Protein AF-A0A7D7FYM1-F1 (afdb_monomer)

Radius of gyration: 26.09 Å; Cα contacts (8 Å, |Δi|>4): 106; chains: 1; bounding box: 51×62×70 Å

Secondary structure (DSSP, 8-state):
---------S---PPPHHHHHHHHHHHHTT--HHHHHHHHT--HHHHHHHHHHHEEEEEEEETTEEEEEEEE-HHHHHHHHHHHHHTTS---HHHHS-HHHHHHHHHHHHSSS--S-HHHHHHHHHHH-TTS-PPPHHHHHHHH-

Sequence (145 aa):
MSEINYNTKKQYTQLSLVEHTKIETLLNEKKSIRYIAERLGRNVSTIYREIKRGSVNQMVHRNGIQRDELKYYAETSHHIYKAKQQNKYHHDLTEKFSQQFFKDLQQAVTETYRIHSIDTFVHWYRLNHPNEKVPCTKTVYTFVH

Structure (mmCIF, N/CA/C/O backbone):
data_AF-A0A7D7FYM1-F1
#
_entry.id   AF-A0A7D7FYM1-F1
#
loop_
_atom_site.group_PDB
_atom_site.id
_atom_site.type_symbol
_atom_site.label_atom_id
_atom_site.label_alt_id
_atom_site.label_comp_id
_atom_site.label_asym_id
_atom_site.label_entity_id
_atom_site.label_seq_id
_atom_site.pdbx_PDB_ins_code
_atom_site.Cartn_x
_atom_site.Cartn_y
_atom_site.Cartn_z
_atom_site.occupancy
_atom_site.B_iso_or_equiv
_atom_site.auth_seq_id
_atom_site.auth_comp_id
_atom_site.auth_asym_id
_atom_site.auth_atom_id
_atom_site.pdbx_PDB_model_num
ATOM 1 N N . MET A 1 1 ? 0.052 -39.774 -12.203 1.00 35.03 1 MET A N 1
ATOM 2 C CA . MET A 1 1 ? -0.633 -38.495 -11.923 1.00 35.03 1 MET A CA 1
ATOM 3 C C . MET A 1 1 ? -0.002 -37.915 -10.670 1.00 35.03 1 MET A C 1
ATOM 5 O O . MET A 1 1 ? -0.101 -38.542 -9.628 1.00 35.03 1 MET A O 1
ATOM 9 N N . SER A 1 2 ? 0.761 -36.828 -10.782 1.00 40.03 2 SER A N 1
ATOM 10 C CA . SER A 1 2 ? 1.466 -36.219 -9.648 1.00 40.03 2 SER A CA 1
ATOM 11 C C . SER A 1 2 ? 0.506 -35.348 -8.840 1.00 40.03 2 SER A C 1
ATOM 13 O O . SER A 1 2 ? 0.034 -34.327 -9.342 1.00 40.03 2 SER A O 1
ATOM 15 N N . GLU A 1 3 ? 0.219 -35.747 -7.606 1.00 53.19 3 GLU A N 1
ATOM 16 C CA . GLU A 1 3 ? -0.551 -34.944 -6.658 1.00 53.19 3 GLU A CA 1
ATOM 17 C C . GLU A 1 3 ? 0.267 -33.726 -6.227 1.00 53.19 3 GLU A C 1
ATOM 19 O O . GLU A 1 3 ? 1.355 -33.842 -5.658 1.00 53.19 3 GLU A O 1
ATOM 24 N N . ILE A 1 4 ? -0.246 -32.536 -6.528 1.00 54.22 4 ILE A N 1
ATOM 25 C CA . ILE A 1 4 ? 0.420 -31.291 -6.170 1.00 54.22 4 ILE A CA 1
ATOM 26 C C . ILE A 1 4 ? 0.007 -30.911 -4.743 1.00 54.22 4 ILE A C 1
ATOM 28 O O . ILE A 1 4 ? -1.057 -30.340 -4.508 1.00 54.22 4 ILE A O 1
ATOM 32 N N . ASN A 1 5 ? 0.859 -31.247 -3.777 1.00 57.81 5 ASN A N 1
ATOM 33 C CA . ASN A 1 5 ? 0.651 -30.960 -2.359 1.00 57.81 5 ASN A CA 1
ATOM 34 C C . ASN A 1 5 ? 1.051 -29.512 -2.021 1.00 57.81 5 ASN A C 1
ATOM 36 O O . ASN A 1 5 ? 2.195 -29.242 -1.657 1.00 57.81 5 ASN A O 1
ATOM 40 N N . TYR A 1 6 ? 0.117 -28.562 -2.114 1.00 60.53 6 TYR A N 1
ATOM 41 C CA . TYR A 1 6 ? 0.320 -27.199 -1.602 1.00 60.53 6 TYR A CA 1
ATOM 42 C C . TYR A 1 6 ? -0.177 -27.078 -0.148 1.00 60.53 6 TYR A C 1
ATOM 44 O O . TYR A 1 6 ? -1.356 -27.297 0.126 1.00 60.53 6 TYR A O 1
ATOM 52 N N . ASN A 1 7 ? 0.692 -26.683 0.798 1.00 62.09 7 ASN A N 1
ATOM 53 C CA . ASN A 1 7 ? 0.308 -26.486 2.213 1.00 62.09 7 ASN A CA 1
ATOM 54 C C . ASN A 1 7 ? -0.357 -25.117 2.500 1.00 62.09 7 ASN A C 1
ATOM 56 O O . ASN A 1 7 ? -0.929 -24.902 3.572 1.00 62.09 7 ASN A O 1
ATOM 60 N N . THR A 1 8 ? -0.305 -24.183 1.546 1.00 59.66 8 THR A N 1
ATOM 61 C CA . THR A 1 8 ? -0.810 -22.813 1.675 1.00 59.66 8 THR A CA 1
ATOM 62 C C . THR A 1 8 ? -2.287 -22.739 1.283 1.00 59.66 8 THR A C 1
ATOM 64 O O . THR A 1 8 ? -2.652 -22.419 0.158 1.00 59.66 8 THR A O 1
ATOM 67 N N . LYS A 1 9 ? -3.180 -23.004 2.244 1.00 62.03 9 LYS A N 1
ATOM 68 C CA . LYS A 1 9 ? -4.642 -23.057 2.015 1.00 62.03 9 LYS A CA 1
ATOM 69 C C . LYS A 1 9 ? -5.315 -21.718 1.648 1.00 62.03 9 LYS A C 1
ATOM 71 O O . LYS A 1 9 ? -6.499 -21.718 1.323 1.00 62.03 9 LYS A O 1
ATOM 76 N N . LYS A 1 10 ? -4.624 -20.571 1.714 1.00 63.72 10 LYS A N 1
ATOM 77 C CA . LYS A 1 10 ? -5.187 -19.258 1.340 1.00 63.72 10 LYS A CA 1
ATOM 78 C C . LYS A 1 10 ? -4.179 -18.426 0.555 1.00 63.72 10 LYS A C 1
ATOM 80 O O . LYS A 1 10 ? -3.158 -18.012 1.098 1.00 63.72 10 LYS A O 1
ATOM 85 N N . GLN A 1 11 ? -4.516 -18.141 -0.700 1.00 70.94 11 GLN A N 1
ATOM 86 C CA . GLN A 1 11 ? -3.827 -17.133 -1.498 1.00 70.94 11 GLN A CA 1
ATOM 87 C C . GLN A 1 11 ? -4.083 -15.748 -0.899 1.00 70.94 11 GLN A C 1
ATOM 89 O O . GLN A 1 11 ? -5.187 -15.447 -0.437 1.00 70.94 11 GLN A O 1
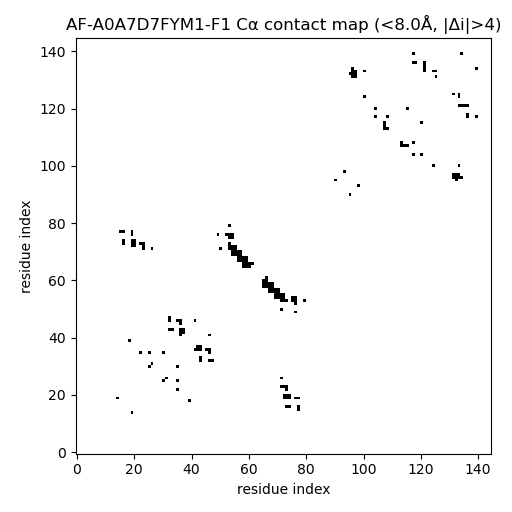ATOM 94 N N . TYR A 1 12 ? -3.050 -14.910 -0.871 1.00 79.50 12 TYR A N 1
ATOM 95 C CA . TYR A 1 12 ? -3.184 -13.545 -0.383 1.00 79.50 12 TYR A CA 1
ATOM 96 C C . TYR A 1 12 ? -4.091 -12.742 -1.317 1.00 79.50 12 TYR A C 1
ATOM 98 O O . TYR A 1 12 ? -3.805 -12.590 -2.501 1.00 79.50 12 TYR A O 1
ATOM 106 N N . THR A 1 13 ? -5.170 -12.195 -0.764 1.00 84.19 13 THR A N 1
ATOM 107 C CA . THR A 1 13 ? -6.091 -11.313 -1.480 1.00 84.19 13 THR A CA 1
ATOM 108 C C . THR A 1 13 ? -6.180 -9.981 -0.758 1.00 84.19 13 THR A C 1
ATOM 110 O O . THR A 1 13 ? -6.270 -9.931 0.473 1.00 84.19 13 THR A O 1
ATOM 113 N N . GLN A 1 14 ? -6.150 -8.897 -1.530 1.00 86.81 14 GLN A N 1
ATOM 114 C CA . GLN A 1 14 ? -6.334 -7.549 -1.001 1.00 86.81 14 GLN A CA 1
ATOM 115 C C . GLN A 1 14 ? -7.754 -7.368 -0.466 1.00 86.81 14 GLN A C 1
ATOM 117 O O . GLN A 1 14 ? -8.669 -8.111 -0.837 1.00 86.81 14 GLN A O 1
ATOM 122 N N . LEU A 1 15 ? -7.922 -6.385 0.417 1.00 91.69 15 LEU A N 1
ATOM 123 C CA . LEU A 1 15 ? -9.247 -5.919 0.796 1.00 91.69 15 LEU A CA 1
ATOM 124 C C . LEU A 1 15 ? -9.829 -5.108 -0.365 1.00 91.69 15 LEU A C 1
ATOM 126 O O . LEU A 1 15 ? -9.174 -4.246 -0.950 1.00 91.69 15 LEU A O 1
ATOM 130 N N . SER A 1 16 ? -11.058 -5.436 -0.730 1.00 92.12 16 SER A N 1
ATOM 131 C CA . SER A 1 16 ? -11.848 -4.669 -1.689 1.00 92.12 16 SER A CA 1
ATOM 132 C C . SER A 1 16 ? -12.373 -3.381 -1.054 1.00 92.12 16 SER A C 1
ATOM 134 O O . SER A 1 16 ? -12.501 -3.288 0.167 1.00 92.12 16 SER A O 1
ATOM 136 N N . LEU A 1 17 ? -12.754 -2.398 -1.877 1.00 92.50 17 LEU A N 1
ATOM 137 C CA . LEU A 1 17 ? -13.393 -1.168 -1.393 1.00 92.50 17 LEU A CA 1
ATOM 138 C C . LEU A 1 17 ? -14.622 -1.470 -0.519 1.00 92.50 17 LEU A C 1
ATOM 140 O O . LEU A 1 17 ? -14.784 -0.878 0.539 1.00 92.50 17 LEU A O 1
ATOM 144 N N . VAL A 1 18 ? -15.422 -2.466 -0.906 1.00 94.69 18 VAL A N 1
ATOM 145 C CA . VAL A 1 18 ? -16.590 -2.919 -0.136 1.00 94.69 18 VAL A CA 1
ATOM 146 C C . VAL A 1 18 ? -16.195 -3.434 1.250 1.00 94.69 18 VAL A C 1
ATOM 148 O O . VAL A 1 18 ? -16.894 -3.180 2.229 1.00 94.69 18 VAL A O 1
ATOM 151 N N . GLU A 1 19 ? -15.087 -4.170 1.361 1.00 94.56 19 GLU A N 1
ATOM 152 C CA . GLU A 1 19 ? -14.578 -4.616 2.661 1.00 94.56 19 GLU A CA 1
ATOM 153 C C . GLU A 1 19 ? -14.065 -3.440 3.494 1.00 94.56 19 GLU A C 1
ATOM 155 O O . GLU A 1 19 ? -14.362 -3.394 4.684 1.00 94.56 19 GLU A O 1
ATOM 160 N N . HIS A 1 20 ? -13.379 -2.467 2.886 1.00 95.38 20 HIS A N 1
ATOM 161 C CA . HIS A 1 20 ? -12.966 -1.243 3.577 1.00 95.38 20 HIS A CA 1
ATOM 162 C C . HIS A 1 20 ? -14.172 -0.470 4.134 1.00 95.38 20 HIS A C 1
ATOM 164 O O . HIS A 1 20 ? -14.170 -0.123 5.314 1.00 95.38 20 HIS A O 1
ATOM 170 N N . THR A 1 21 ? -15.235 -0.279 3.343 1.00 96.56 21 THR A N 1
ATOM 171 C CA . THR A 1 21 ? -16.474 0.375 3.802 1.00 96.56 21 THR A CA 1
ATOM 172 C C . THR A 1 21 ? -17.095 -0.376 4.977 1.00 96.56 21 THR A C 1
ATOM 174 O O . THR A 1 21 ? -17.477 0.235 5.968 1.00 96.56 21 THR A O 1
ATOM 177 N N . LYS A 1 22 ? -17.134 -1.714 4.926 1.00 96.94 22 LYS A N 1
ATOM 178 C CA . LYS A 1 22 ? -17.631 -2.528 6.047 1.00 96.94 22 LYS A CA 1
ATOM 179 C C . LYS A 1 22 ? -16.784 -2.360 7.307 1.00 96.94 22 LYS A C 1
ATOM 181 O O . LYS A 1 22 ? -17.349 -2.295 8.394 1.00 96.94 22 LYS A O 1
ATOM 186 N N . ILE A 1 23 ? -15.455 -2.301 7.186 1.00 96.62 23 ILE A N 1
ATOM 187 C CA . ILE A 1 23 ? -14.564 -2.042 8.328 1.00 96.62 23 ILE A CA 1
ATOM 188 C C . ILE A 1 23 ? -14.901 -0.682 8.944 1.00 96.62 23 ILE A C 1
ATOM 190 O O . ILE A 1 23 ? -15.078 -0.601 10.156 1.00 96.62 23 ILE A O 1
ATOM 194 N N . GLU A 1 24 ? -15.049 0.359 8.125 1.00 96.62 24 GLU A N 1
ATOM 195 C CA . GLU A 1 24 ? -15.405 1.703 8.586 1.00 96.62 24 GLU A CA 1
ATOM 196 C C . GLU A 1 24 ? -16.759 1.733 9.308 1.00 96.62 24 GLU A C 1
ATOM 198 O O . GLU A 1 24 ? -16.839 2.216 10.438 1.00 96.62 24 GLU A O 1
ATOM 203 N N . THR A 1 25 ? -17.809 1.156 8.715 1.00 97.50 25 THR A N 1
ATOM 204 C CA . THR A 1 25 ? -19.137 1.082 9.344 1.00 97.50 25 THR A CA 1
ATOM 205 C C . THR A 1 25 ? -19.076 0.367 10.694 1.00 97.50 25 THR A C 1
ATOM 207 O O . THR A 1 25 ? -19.564 0.889 11.694 1.00 97.50 25 THR A O 1
ATOM 210 N N . LEU A 1 26 ? -18.414 -0.792 10.759 1.00 97.00 26 LEU A N 1
ATOM 211 C CA . LEU A 1 26 ? -18.320 -1.582 11.989 1.00 97.00 26 LEU A CA 1
ATOM 212 C C . LEU A 1 26 ? -17.470 -0.899 13.074 1.00 97.00 26 LEU A C 1
ATOM 214 O O . LEU A 1 26 ? -17.742 -1.069 14.263 1.00 97.00 26 LEU A O 1
ATOM 218 N N . LEU A 1 27 ? -16.460 -0.113 12.695 1.00 95.81 27 LEU A N 1
ATOM 219 C CA . LEU A 1 27 ? -15.696 0.701 13.643 1.00 95.81 27 LEU A CA 1
ATOM 220 C C . LEU A 1 27 ? -16.522 1.863 14.193 1.00 95.81 27 LEU A C 1
ATOM 222 O O . LEU A 1 27 ? -16.459 2.126 15.393 1.00 95.81 27 LEU A O 1
ATOM 226 N N . ASN A 1 28 ? -17.338 2.509 13.356 1.00 93.81 28 ASN A N 1
ATOM 227 C CA . ASN A 1 28 ? -18.270 3.549 13.799 1.00 93.81 28 ASN A CA 1
ATOM 228 C C . ASN A 1 28 ? -19.324 2.984 14.771 1.00 93.81 28 ASN A C 1
ATOM 230 O O . ASN A 1 28 ? -19.686 3.640 15.746 1.00 93.81 28 ASN A O 1
ATOM 234 N N . GLU A 1 29 ? -19.733 1.727 14.581 1.00 96.12 29 GLU A N 1
ATOM 235 C CA . GLU A 1 29 ? -20.560 0.958 15.525 1.00 96.12 29 GLU A CA 1
ATOM 236 C C . GLU A 1 29 ? -19.797 0.457 16.773 1.00 96.12 29 GLU A C 1
ATOM 238 O O . GLU A 1 29 ? -20.358 -0.274 17.594 1.00 96.12 29 GLU A O 1
ATOM 243 N N . LYS A 1 30 ? -18.517 0.820 16.931 1.00 95.19 30 LYS A N 1
ATOM 244 C CA . LYS A 1 30 ? -17.631 0.419 18.039 1.00 95.19 30 LYS A CA 1
ATOM 245 C C . LYS A 1 30 ? -17.451 -1.098 18.183 1.00 95.19 30 LYS A C 1
ATOM 247 O O . LYS A 1 30 ? -17.234 -1.605 19.286 1.00 95.19 30 LYS A O 1
ATOM 252 N N . LYS A 1 31 ? -17.531 -1.852 17.082 1.00 97.31 31 LYS A N 1
ATOM 253 C CA . LYS A 1 31 ? -17.273 -3.299 17.088 1.00 97.31 31 LYS A CA 1
ATOM 254 C C . LYS A 1 31 ? -15.780 -3.589 17.257 1.00 97.31 31 LYS A C 1
ATOM 256 O O . LYS A 1 31 ? -14.920 -2.821 16.830 1.00 97.31 31 LYS A O 1
ATOM 261 N N . SER A 1 32 ? -15.459 -4.731 17.866 1.00 97.25 32 SER A N 1
ATOM 262 C CA . SER A 1 32 ? -14.068 -5.137 18.087 1.00 97.25 32 SER A CA 1
ATOM 263 C C . SER A 1 32 ? -13.393 -5.607 16.793 1.00 97.25 32 SER A C 1
ATOM 265 O O . SER A 1 32 ? -14.033 -6.147 15.891 1.00 97.25 32 SER A O 1
ATOM 267 N N . ILE A 1 33 ? -12.064 -5.486 16.723 1.00 96.88 33 ILE A N 1
ATOM 268 C CA . ILE A 1 33 ? -11.269 -5.945 15.568 1.00 96.88 33 ILE A CA 1
ATOM 269 C C . ILE A 1 33 ? -11.483 -7.442 15.300 1.00 96.88 33 ILE A C 1
ATOM 271 O O . ILE A 1 33 ? -11.564 -7.858 14.145 1.00 96.88 33 ILE A O 1
ATOM 275 N N . ARG A 1 34 ? -11.601 -8.256 16.359 1.00 97.44 34 ARG A N 1
ATOM 276 C CA . ARG A 1 34 ? -11.867 -9.697 16.239 1.00 97.44 34 ARG A CA 1
ATOM 277 C C . ARG A 1 34 ? -13.234 -9.955 15.600 1.00 97.44 34 ARG A C 1
ATOM 279 O O . ARG A 1 34 ? -13.303 -10.731 14.654 1.00 97.44 34 ARG A O 1
ATOM 286 N N . TYR A 1 35 ? -14.269 -9.234 16.033 1.00 97.62 35 TYR A N 1
ATOM 287 C CA . TYR A 1 35 ? -15.604 -9.323 15.438 1.00 97.62 35 TYR A CA 1
ATOM 288 C C . TYR A 1 35 ? -15.596 -8.944 13.951 1.00 97.62 35 TYR A C 1
ATOM 290 O O . TYR A 1 35 ? -16.159 -9.652 13.120 1.00 97.62 35 TYR A O 1
ATOM 298 N N . ILE A 1 36 ? -14.912 -7.853 13.592 1.00 97.12 36 ILE A N 1
ATOM 299 C CA . ILE A 1 36 ? -14.785 -7.412 12.194 1.00 97.12 36 ILE A CA 1
ATOM 300 C C . ILE A 1 36 ? -14.084 -8.484 11.349 1.00 97.12 36 ILE A C 1
ATOM 302 O O . ILE A 1 36 ? -14.524 -8.800 10.244 1.00 97.12 36 ILE A O 1
ATOM 306 N N . ALA A 1 37 ? -13.007 -9.068 11.874 1.00 96.62 37 ALA A N 1
ATOM 307 C CA . ALA A 1 37 ? -12.250 -10.113 11.198 1.00 96.62 37 ALA A CA 1
ATOM 308 C C . ALA A 1 37 ? -13.096 -11.369 10.944 1.00 96.62 37 ALA A C 1
ATOM 310 O O . ALA A 1 37 ? -13.119 -11.866 9.817 1.00 96.62 37 ALA A O 1
ATOM 311 N N . GLU A 1 38 ? -13.840 -11.831 11.951 1.00 96.25 38 GLU A N 1
ATOM 312 C CA . GLU A 1 38 ? -14.777 -12.953 11.830 1.00 96.25 38 GLU A CA 1
ATOM 313 C C . GLU A 1 38 ? -15.877 -12.653 10.806 1.00 96.25 38 GLU A C 1
ATOM 315 O O . G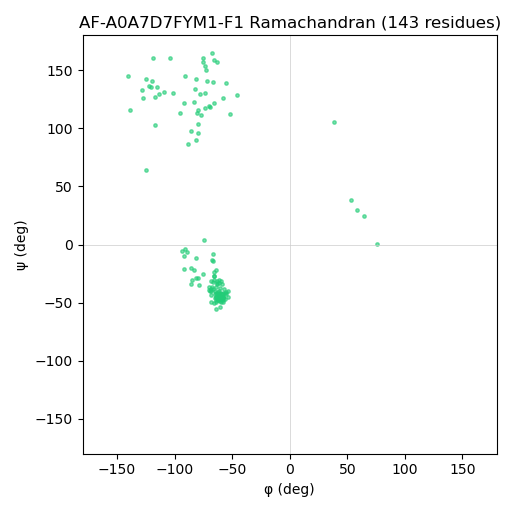LU A 1 38 ? -16.110 -13.447 9.894 1.00 96.25 38 GLU A O 1
ATOM 320 N N . ARG A 1 39 ? -16.483 -11.460 10.876 1.00 96.31 39 ARG A N 1
ATOM 321 C CA . ARG A 1 39 ? -17.562 -11.036 9.972 1.00 96.31 39 ARG A CA 1
ATOM 322 C C . ARG A 1 39 ? -17.138 -10.976 8.503 1.00 96.31 39 ARG A C 1
ATOM 324 O O . ARG A 1 39 ? -17.972 -11.221 7.629 1.00 96.31 39 ARG A O 1
ATOM 331 N N . LEU A 1 40 ? -15.878 -10.624 8.240 1.00 93.94 40 LEU A N 1
ATOM 332 C CA . LEU A 1 40 ? -15.289 -10.536 6.900 1.00 93.94 40 LEU A CA 1
ATOM 333 C C . LEU A 1 40 ? -14.571 -11.825 6.464 1.00 93.94 40 LEU A C 1
ATOM 335 O O . LEU A 1 40 ? -14.098 -11.903 5.334 1.00 93.94 40 LEU A O 1
ATOM 339 N N . GLY A 1 41 ? -14.443 -12.830 7.338 1.00 93.12 41 GLY A N 1
ATOM 340 C CA . GLY A 1 41 ? -13.666 -14.043 7.055 1.00 93.12 41 GLY A CA 1
ATOM 341 C C . GLY A 1 41 ? -12.162 -13.784 6.866 1.00 93.12 41 GLY A C 1
ATOM 342 O O . GLY A 1 41 ? -11.460 -14.553 6.195 1.00 93.12 41 GLY A O 1
ATOM 343 N N . ARG A 1 42 ? -11.653 -12.688 7.439 1.00 93.69 42 ARG A N 1
ATOM 344 C CA . ARG A 1 42 ? -10.258 -12.240 7.337 1.00 93.69 42 ARG A CA 1
ATOM 345 C C . ARG A 1 42 ? -9.500 -12.536 8.627 1.00 93.69 42 ARG A C 1
ATOM 347 O O . ARG A 1 42 ? -10.072 -12.739 9.688 1.00 93.69 42 ARG A O 1
ATOM 354 N N . ASN A 1 43 ? -8.174 -12.567 8.540 1.00 93.88 43 ASN A N 1
ATOM 355 C CA . ASN A 1 43 ? -7.344 -12.730 9.729 1.00 93.88 43 ASN A CA 1
ATOM 356 C C . ASN A 1 43 ? -7.365 -11.443 10.580 1.00 93.88 43 ASN A C 1
ATOM 358 O O . ASN A 1 43 ? -7.287 -10.339 10.036 1.00 93.88 43 ASN A O 1
ATOM 362 N N . VAL A 1 44 ? -7.401 -11.586 11.907 1.00 95.88 44 VAL A N 1
ATOM 363 C CA . VAL A 1 44 ? -7.409 -10.463 12.865 1.00 95.88 44 VAL A CA 1
ATOM 364 C C . VAL A 1 44 ? -6.224 -9.519 12.641 1.00 95.88 44 VAL A C 1
ATOM 366 O O . VAL A 1 44 ? -6.396 -8.302 12.608 1.00 95.88 44 VAL A O 1
ATOM 369 N N . SER A 1 45 ? -5.027 -10.058 12.400 1.00 94.94 45 SER A N 1
ATOM 370 C CA . SER A 1 45 ? -3.830 -9.263 12.112 1.00 94.94 45 SER A CA 1
ATOM 371 C C . SER A 1 45 ? -3.933 -8.502 10.790 1.00 94.94 45 SER A C 1
ATOM 373 O O . SER A 1 45 ? -3.294 -7.463 10.632 1.00 94.94 45 SER A O 1
ATOM 375 N N . THR A 1 46 ? -4.716 -8.988 9.822 1.00 94.19 46 THR A N 1
ATOM 376 C CA . THR A 1 46 ? -4.983 -8.250 8.578 1.00 94.19 46 THR A CA 1
ATOM 377 C C . THR A 1 46 ? -5.825 -7.016 8.861 1.00 94.19 46 THR A C 1
ATOM 379 O O . THR A 1 46 ? -5.405 -5.930 8.482 1.00 94.19 46 THR A O 1
ATOM 382 N N . ILE A 1 47 ? -6.929 -7.158 9.599 1.00 95.88 47 ILE A N 1
ATOM 383 C CA . ILE A 1 47 ? -7.788 -6.024 9.970 1.00 95.88 47 ILE A CA 1
ATOM 384 C C . ILE A 1 47 ? -7.034 -5.027 10.854 1.00 95.88 47 ILE A C 1
ATOM 386 O O . ILE A 1 47 ? -7.080 -3.830 10.604 1.00 95.88 47 ILE A O 1
ATOM 390 N N . TYR A 1 48 ? -6.258 -5.499 11.831 1.00 96.00 48 TYR A N 1
ATOM 391 C CA . TYR A 1 48 ? -5.443 -4.615 12.666 1.00 96.00 48 TYR A CA 1
ATOM 392 C C . TYR A 1 48 ? -4.458 -3.774 11.838 1.00 96.00 48 TYR A C 1
ATOM 394 O O . TYR A 1 48 ? -4.374 -2.556 1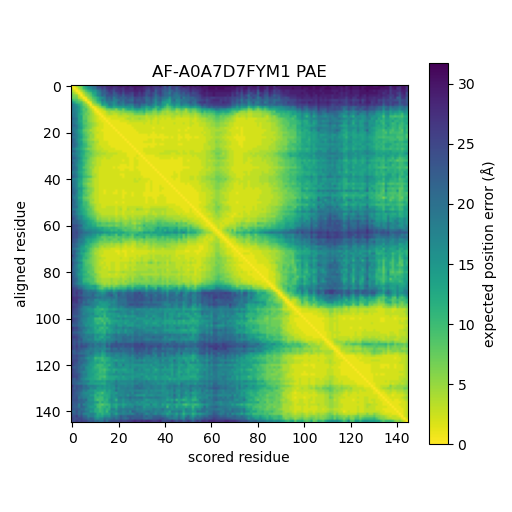1.995 1.00 96.00 48 TYR A O 1
ATOM 402 N N . ARG A 1 49 ? -3.707 -4.420 10.932 1.00 93.81 49 ARG A N 1
ATOM 403 C CA . ARG A 1 49 ? -2.739 -3.727 10.067 1.00 93.81 49 ARG A CA 1
ATOM 404 C C . ARG A 1 49 ? -3.412 -2.798 9.073 1.00 93.81 49 ARG A C 1
ATOM 406 O O . ARG A 1 49 ? -2.787 -1.819 8.686 1.00 93.81 49 ARG A O 1
ATOM 413 N N . GLU A 1 50 ? -4.609 -3.145 8.626 1.00 94.06 50 GLU A N 1
ATOM 414 C CA . GLU A 1 50 ? -5.415 -2.305 7.757 1.00 94.06 50 GLU A CA 1
ATOM 415 C C . GLU A 1 50 ? -5.802 -1.013 8.477 1.00 94.06 50 GLU A C 1
ATOM 417 O O . GLU A 1 50 ? -5.414 0.064 8.039 1.00 94.06 50 GLU A O 1
ATOM 422 N N . ILE A 1 51 ? -6.431 -1.125 9.650 1.00 94.50 51 ILE A N 1
ATOM 423 C CA . ILE A 1 51 ? -6.841 0.026 10.464 1.00 94.50 51 ILE A CA 1
ATOM 424 C C . ILE A 1 51 ? -5.641 0.921 10.769 1.00 94.50 51 ILE A C 1
ATOM 426 O O . ILE A 1 51 ? -5.683 2.124 10.543 1.00 94.50 51 ILE A O 1
ATOM 430 N N . LYS A 1 52 ? -4.519 0.332 11.195 1.00 92.81 52 LYS A N 1
ATOM 431 C CA . LYS A 1 52 ? -3.300 1.093 11.494 1.00 92.81 52 LYS A CA 1
ATOM 432 C C . LYS A 1 52 ? -2.775 1.897 10.295 1.00 92.81 52 LYS A C 1
ATOM 434 O O . LYS A 1 52 ? -2.178 2.946 10.499 1.00 92.81 52 LYS A O 1
ATOM 439 N N . ARG A 1 53 ? -2.933 1.397 9.065 1.00 90.31 53 ARG A N 1
ATOM 440 C CA . ARG A 1 53 ? -2.464 2.078 7.843 1.00 90.31 53 ARG A CA 1
ATOM 441 C C . ARG A 1 53 ? -3.478 3.079 7.296 1.00 90.31 53 ARG A C 1
ATOM 443 O O . ARG A 1 53 ? -3.063 4.056 6.688 1.00 90.31 53 ARG A O 1
ATOM 450 N N . GLY A 1 54 ? -4.764 2.777 7.444 1.00 90.81 54 GLY A N 1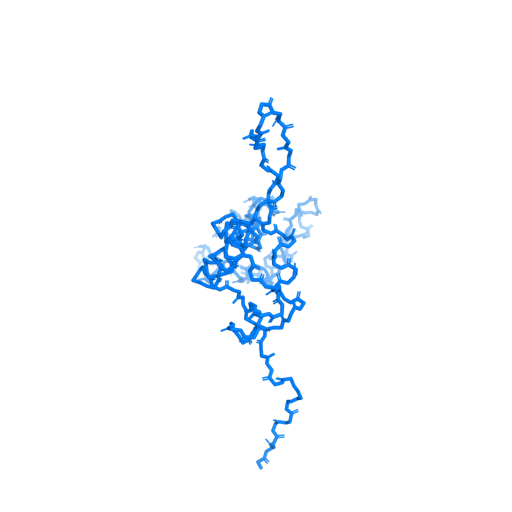
ATOM 451 C CA . GLY A 1 54 ? -5.871 3.531 6.867 1.00 90.81 54 GLY A CA 1
ATOM 452 C C . GLY A 1 54 ? -6.440 4.629 7.759 1.00 90.81 54 GLY A C 1
ATOM 453 O O . GLY A 1 54 ? -7.255 5.428 7.299 1.00 90.81 54 GLY A O 1
ATOM 454 N N . SER A 1 55 ? -6.034 4.675 9.030 1.00 93.50 55 SER A N 1
ATOM 455 C CA . SER A 1 55 ? -6.461 5.728 9.942 1.00 93.50 55 SER A CA 1
ATOM 456 C C . SER A 1 55 ? -5.658 7.017 9.791 1.00 93.50 55 SER A C 1
ATOM 458 O O . SER A 1 55 ? -4.442 6.997 9.604 1.00 93.50 55 SER A O 1
ATOM 460 N N . VAL A 1 56 ? -6.356 8.142 9.932 1.00 91.88 56 VAL A N 1
ATOM 461 C CA . VAL A 1 56 ? -5.832 9.504 9.799 1.00 91.88 56 VAL A CA 1
ATOM 462 C C . VAL A 1 56 ? -6.152 10.294 11.066 1.00 91.88 56 VAL A C 1
ATOM 464 O O . VAL A 1 56 ? -7.218 10.113 11.656 1.00 91.88 56 VAL A O 1
ATOM 467 N N . ASN A 1 57 ? -5.231 11.159 11.495 1.00 91.38 57 ASN A N 1
ATOM 468 C CA . ASN A 1 57 ? -5.484 12.091 12.593 1.00 91.38 57 ASN A CA 1
ATOM 469 C C . ASN A 1 57 ? -6.474 13.157 12.126 1.00 91.38 57 ASN A C 1
ATOM 471 O O . ASN A 1 57 ? -6.197 13.896 11.182 1.00 91.38 57 ASN A O 1
ATOM 475 N N . GLN A 1 58 ? -7.624 13.227 12.783 1.00 89.44 58 GLN A N 1
ATOM 476 C CA . GLN A 1 58 ? -8.631 14.242 12.538 1.00 89.44 58 GLN A CA 1
ATOM 477 C C . GLN A 1 58 ? -8.749 15.145 13.757 1.00 89.44 58 GLN A C 1
ATOM 479 O O . GLN A 1 58 ? -8.957 14.665 14.869 1.00 89.44 58 GLN A O 1
ATOM 484 N N . MET A 1 59 ? -8.695 16.454 13.534 1.00 90.75 59 MET A N 1
ATOM 485 C CA . MET A 1 59 ? -9.003 17.420 14.578 1.00 90.75 59 MET A CA 1
ATOM 486 C C . MET A 1 59 ? -10.517 17.436 14.815 1.00 90.75 59 MET A C 1
ATOM 488 O O . MET A 1 59 ? -11.302 17.760 13.922 1.00 90.75 59 MET A O 1
ATOM 492 N N . VAL A 1 60 ? -10.931 17.064 16.021 1.00 89.00 60 VAL A N 1
ATOM 493 C CA . VAL A 1 60 ? -12.327 17.024 16.453 1.00 89.00 60 VAL A CA 1
ATOM 494 C C . VAL A 1 60 ? -12.527 18.040 17.569 1.00 89.00 60 VAL A C 1
ATOM 496 O O . VAL A 1 60 ? -11.746 18.124 18.516 1.00 89.00 60 VAL A O 1
ATOM 499 N N . HIS A 1 61 ? -13.613 18.799 17.476 1.00 86.56 61 HIS A N 1
ATOM 500 C CA . HIS A 1 61 ? -14.057 19.687 18.541 1.00 86.56 61 HIS A CA 1
ATOM 501 C C . HIS A 1 61 ? -15.102 18.963 19.390 1.00 86.56 61 HIS A C 1
ATOM 503 O O . HIS A 1 61 ? -16.205 18.687 18.919 1.00 86.56 61 HIS A O 1
ATOM 509 N N . ARG A 1 62 ? -14.780 18.658 20.651 1.00 84.44 62 ARG A N 1
ATOM 510 C CA . ARG A 1 62 ? -15.767 18.169 21.630 1.00 84.44 62 ARG A CA 1
ATOM 511 C C . ARG A 1 62 ? -15.684 18.998 22.898 1.00 84.44 62 ARG A C 1
ATOM 513 O O . ARG A 1 62 ? -14.598 19.221 23.422 1.00 84.44 62 ARG A O 1
ATOM 520 N N . ASN A 1 63 ? -16.841 19.426 23.398 1.00 83.81 63 ASN A N 1
ATOM 521 C CA . ASN A 1 63 ? -16.968 20.200 24.637 1.00 83.81 63 ASN A CA 1
ATOM 522 C C . ASN A 1 63 ? -16.081 21.464 24.657 1.00 83.81 63 ASN A C 1
ATOM 524 O O . ASN A 1 63 ? -15.470 21.775 25.672 1.00 83.81 63 ASN A O 1
ATOM 528 N N . GLY A 1 64 ? -15.958 22.153 23.516 1.00 85.25 64 GLY A N 1
ATOM 529 C CA . GLY A 1 64 ? -15.138 23.366 23.383 1.00 85.25 64 GLY A CA 1
ATOM 530 C C . GLY A 1 64 ? -13.623 23.136 23.306 1.00 85.25 64 GLY A C 1
ATOM 531 O O . GLY A 1 64 ? -12.881 24.102 23.171 1.00 85.25 64 GLY A O 1
ATOM 532 N N . ILE A 1 65 ? -13.152 21.885 23.346 1.00 88.38 65 ILE A N 1
ATOM 533 C CA . ILE A 1 65 ? -11.728 21.536 23.281 1.00 88.38 65 ILE A CA 1
ATOM 534 C C . ILE A 1 65 ? -11.427 20.885 21.929 1.00 88.38 65 ILE A C 1
ATOM 536 O O . ILE A 1 65 ? -12.124 19.957 21.505 1.00 88.38 65 ILE A O 1
ATOM 540 N N . GLN A 1 66 ? -10.368 21.357 21.270 1.00 88.25 66 GLN A N 1
ATOM 541 C CA . GLN A 1 66 ? -9.787 20.712 20.094 1.00 88.25 66 GLN A CA 1
ATOM 542 C C . GLN A 1 66 ? -8.942 19.513 20.518 1.00 88.25 66 GLN A C 1
ATOM 544 O O . GLN A 1 66 ? -8.098 19.623 21.408 1.00 88.25 66 GLN A O 1
ATOM 549 N N . ARG A 1 67 ? -9.181 18.356 19.899 1.00 87.94 67 ARG A N 1
ATOM 550 C CA . ARG A 1 67 ? -8.398 17.138 20.120 1.00 87.94 67 ARG A CA 1
ATOM 551 C C . ARG A 1 67 ? -8.174 16.411 18.809 1.00 87.94 67 ARG A C 1
ATOM 553 O O . ARG A 1 67 ? -9.081 16.349 17.985 1.00 87.94 67 ARG A O 1
ATOM 560 N N . ASP A 1 68 ? -7.009 15.798 18.675 1.00 88.75 68 ASP A N 1
ATOM 561 C CA . ASP A 1 68 ? -6.734 14.892 17.568 1.00 88.75 68 ASP A CA 1
ATOM 562 C C . ASP A 1 68 ? -7.291 13.503 17.890 1.00 88.75 68 ASP A C 1
ATOM 564 O O . ASP A 1 68 ? -6.958 12.893 18.908 1.00 88.75 68 ASP A O 1
ATOM 568 N N . GLU A 1 69 ? -8.163 13.002 17.021 1.00 89.38 69 GLU A N 1
ATOM 569 C CA . GLU A 1 69 ? -8.743 11.666 17.097 1.00 89.38 69 GLU A CA 1
ATOM 570 C C . GLU A 1 69 ? -8.317 10.872 15.857 1.00 89.38 69 GLU A C 1
ATOM 572 O O . GLU A 1 69 ? -8.480 11.315 14.719 1.00 89.38 69 GLU A O 1
ATOM 577 N N . LEU A 1 70 ? -7.745 9.686 16.070 1.00 90.56 70 LEU A N 1
ATOM 578 C CA . LEU A 1 70 ? -7.347 8.800 14.982 1.00 90.56 70 LEU A CA 1
ATOM 579 C C . LEU A 1 70 ? -8.593 8.095 14.431 1.00 90.56 70 LEU A C 1
ATOM 581 O O . LEU A 1 70 ? -9.169 7.241 15.107 1.00 90.56 70 LEU A O 1
ATOM 585 N N . LYS A 1 71 ? -8.992 8.416 13.198 1.00 93.69 71 LYS A N 1
ATOM 586 C CA . LYS A 1 71 ? -10.197 7.862 12.569 1.00 93.69 71 LYS A CA 1
ATOM 587 C C . LYS A 1 71 ? -9.879 7.106 11.286 1.00 93.69 71 LYS A C 1
ATOM 589 O O . LYS A 1 71 ? -9.101 7.568 10.455 1.00 93.69 71 LYS A O 1
ATOM 594 N N . TYR A 1 72 ? -10.489 5.932 11.140 1.00 95.00 72 TYR A N 1
ATOM 595 C CA . TYR A 1 72 ? -10.363 5.092 9.953 1.00 95.00 72 TYR A CA 1
ATOM 596 C C . TYR A 1 72 ? -11.309 5.558 8.846 1.00 95.00 72 TYR A C 1
ATOM 598 O O . TYR A 1 72 ? -12.492 5.759 9.109 1.00 95.00 72 TYR A O 1
ATOM 606 N N . TYR A 1 73 ? -10.789 5.662 7.621 1.00 93.81 73 TYR A N 1
ATOM 607 C CA . TYR A 1 73 ? -11.550 6.033 6.429 1.00 93.81 73 TYR A CA 1
ATOM 608 C C . TYR A 1 73 ? -11.337 4.999 5.321 1.00 93.81 73 TYR A C 1
ATOM 610 O O . TYR A 1 73 ? -10.196 4.709 4.933 1.00 93.81 73 TYR A O 1
ATOM 618 N N . ALA A 1 74 ? -12.429 4.442 4.787 1.00 93.88 74 ALA A N 1
ATOM 619 C CA . ALA A 1 74 ? -12.354 3.428 3.740 1.00 93.88 74 ALA A CA 1
ATOM 620 C C . ALA A 1 74 ? -11.727 3.977 2.450 1.00 93.88 74 ALA A C 1
ATOM 622 O O . ALA A 1 74 ? -10.879 3.323 1.837 1.00 93.88 74 ALA A O 1
ATOM 623 N N . GLU A 1 75 ? -12.103 5.197 2.068 1.00 91.56 75 GLU A N 1
ATOM 624 C CA . GLU A 1 75 ? -11.608 5.860 0.859 1.00 91.56 75 GLU A CA 1
ATOM 625 C C . GLU A 1 75 ? -10.099 6.089 0.914 1.00 91.56 75 GLU A C 1
ATOM 627 O O . GLU A 1 75 ? -9.382 5.708 -0.012 1.00 91.56 75 GLU A O 1
ATOM 632 N N . THR A 1 76 ? -9.600 6.624 2.032 1.00 90.12 76 THR A N 1
ATOM 633 C CA . THR A 1 76 ? -8.168 6.857 2.251 1.00 90.12 76 THR A CA 1
ATOM 634 C C . THR A 1 76 ? -7.377 5.563 2.133 1.00 90.12 76 THR A C 1
ATOM 636 O O . THR A 1 76 ? -6.359 5.503 1.443 1.00 90.12 76 THR A O 1
ATOM 639 N N . SER A 1 77 ? -7.870 4.500 2.762 1.00 87.94 77 SER A N 1
ATOM 640 C CA . SER A 1 77 ? -7.236 3.183 2.739 1.00 87.94 77 SER A CA 1
ATOM 641 C C . SER A 1 77 ? -7.125 2.624 1.320 1.00 87.94 77 SER A C 1
ATOM 643 O O . SER A 1 77 ? -6.056 2.179 0.885 1.00 87.94 77 SER A O 1
ATOM 645 N N . HIS A 1 78 ? -8.218 2.717 0.561 1.00 88.62 78 HIS A N 1
ATOM 646 C CA . HIS A 1 78 ? -8.262 2.282 -0.827 1.00 88.62 78 HIS A CA 1
ATOM 647 C C . HIS A 1 78 ? -7.373 3.147 -1.736 1.00 88.62 78 HIS A C 1
ATOM 649 O O . HIS A 1 78 ? -6.688 2.623 -2.619 1.00 88.62 78 HIS A O 1
ATOM 655 N N . HIS A 1 79 ? -7.325 4.460 -1.495 1.00 88.94 79 HIS A N 1
ATOM 656 C CA . HIS A 1 79 ? -6.466 5.393 -2.219 1.00 88.94 79 HIS A CA 1
ATOM 657 C C . HIS A 1 79 ? -4.978 5.108 -1.975 1.00 88.94 79 HIS A C 1
ATOM 659 O O . HIS A 1 79 ? -4.213 5.005 -2.931 1.00 88.94 79 HIS A O 1
ATOM 665 N N . ILE A 1 80 ? -4.561 4.888 -0.721 1.00 87.56 80 ILE A N 1
ATOM 666 C CA . ILE A 1 80 ? -3.180 4.502 -0.376 1.00 87.56 80 ILE A CA 1
ATOM 667 C C . ILE A 1 80 ? -2.777 3.224 -1.118 1.00 87.56 80 ILE A C 1
ATOM 669 O O .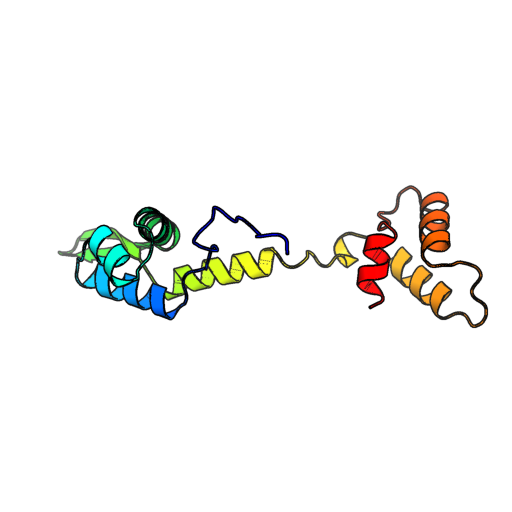 ILE A 1 80 ? -1.651 3.113 -1.612 1.00 87.56 80 ILE A O 1
ATOM 673 N N . TYR A 1 81 ? -3.683 2.247 -1.206 1.00 84.25 81 TYR A N 1
ATOM 674 C CA . TYR A 1 81 ? -3.434 1.031 -1.970 1.00 84.25 81 TYR A CA 1
ATOM 675 C C . TYR A 1 81 ? -3.272 1.318 -3.469 1.00 84.25 81 TYR A C 1
ATOM 677 O O . TYR A 1 81 ? -2.278 0.888 -4.057 1.00 84.25 81 TYR A O 1
ATOM 685 N N . LYS A 1 82 ? -4.193 2.072 -4.083 1.00 85.69 82 LYS A N 1
ATOM 686 C CA . LYS A 1 82 ? -4.105 2.446 -5.504 1.00 85.69 82 LYS A CA 1
ATOM 687 C C . LYS A 1 82 ? -2.819 3.207 -5.824 1.00 85.69 82 LYS A C 1
ATOM 689 O O . LYS A 1 82 ? -2.134 2.831 -6.769 1.00 85.69 82 LYS A O 1
ATOM 694 N N . ALA A 1 83 ? -2.441 4.179 -4.998 1.00 86.44 83 ALA A N 1
ATOM 695 C CA . ALA A 1 83 ? -1.196 4.928 -5.148 1.00 86.44 83 ALA A CA 1
ATOM 696 C C . ALA A 1 83 ? 0.036 4.010 -5.074 1.00 86.44 83 ALA A C 1
ATOM 698 O O . ALA A 1 83 ? 0.949 4.110 -5.888 1.00 86.44 83 ALA A O 1
ATOM 699 N N . LYS A 1 84 ? 0.052 3.036 -4.151 1.00 83.25 84 LYS A N 1
ATOM 700 C CA . LYS A 1 84 ? 1.125 2.028 -4.096 1.00 83.25 84 LYS A CA 1
ATOM 701 C C . LYS A 1 84 ? 1.168 1.139 -5.328 1.00 83.25 84 LYS A C 1
ATOM 703 O O . LYS A 1 84 ? 2.254 0.746 -5.733 1.00 83.25 84 LYS A O 1
ATOM 708 N N . GLN A 1 85 ? 0.016 0.784 -5.891 1.00 78.44 85 GLN A N 1
ATOM 709 C CA . GLN A 1 85 ? -0.031 0.004 -7.124 1.00 78.44 85 GLN A CA 1
ATOM 710 C C . GLN A 1 85 ? 0.484 0.828 -8.304 1.00 78.44 85 GLN A C 1
ATOM 712 O O . GLN A 1 85 ? 1.304 0.316 -9.050 1.00 78.44 85 GLN A O 1
ATOM 717 N N . GLN A 1 86 ? 0.095 2.099 -8.423 1.00 73.12 86 GLN A N 1
ATOM 718 C CA . GLN A 1 86 ? 0.638 3.016 -9.429 1.00 73.12 86 GLN A CA 1
ATOM 719 C C . GLN A 1 86 ? 2.158 3.152 -9.300 1.00 73.12 86 GLN A C 1
ATOM 721 O O . GLN A 1 86 ? 2.859 2.956 -10.279 1.00 73.12 86 GLN A O 1
ATOM 726 N N . ASN A 1 87 ? 2.680 3.322 -8.083 1.00 68.12 87 ASN A N 1
ATOM 727 C CA . ASN A 1 87 ? 4.124 3.405 -7.838 1.00 68.12 87 ASN A CA 1
ATOM 728 C C . ASN A 1 87 ? 4.892 2.092 -8.087 1.00 68.12 87 ASN A C 1
ATOM 730 O O . ASN A 1 87 ? 6.121 2.104 -8.105 1.00 68.12 87 ASN A O 1
ATOM 734 N N . LYS A 1 88 ? 4.210 0.946 -8.234 1.00 65.56 88 LYS A N 1
ATOM 735 C CA . LYS A 1 88 ? 4.856 -0.299 -8.690 1.00 65.56 88 LYS A CA 1
ATOM 736 C C . LYS A 1 88 ? 5.040 -0.323 -10.200 1.00 65.56 88 LYS A C 1
ATOM 738 O O . LYS A 1 88 ? 5.950 -0.998 -10.677 1.00 65.56 88 LYS A O 1
ATOM 743 N N . TYR A 1 89 ? 4.169 0.360 -10.936 1.00 58.41 89 TYR A N 1
ATOM 744 C CA . TYR A 1 89 ? 4.291 0.470 -12.374 1.00 58.41 89 TYR A CA 1
ATOM 745 C C . TYR A 1 89 ? 5.337 1.539 -12.676 1.00 58.41 89 TYR A C 1
ATOM 747 O O . TYR A 1 89 ? 5.101 2.722 -12.493 1.00 58.41 89 TYR A O 1
ATOM 755 N N . HIS A 1 90 ? 6.512 1.044 -13.064 1.00 52.19 90 HIS A N 1
ATOM 756 C CA . HIS A 1 90 ? 7.493 1.673 -13.939 1.00 52.19 90 HIS A CA 1
ATOM 757 C C . HIS A 1 90 ? 7.665 3.190 -13.758 1.00 52.19 90 HIS A C 1
ATOM 759 O O . HIS A 1 90 ? 6.905 3.980 -14.309 1.00 52.19 90 HIS A O 1
ATOM 765 N N . HIS A 1 91 ? 8.774 3.601 -13.128 1.00 55.09 91 HIS A N 1
ATOM 766 C CA . HIS A 1 91 ? 9.472 4.784 -13.646 1.00 55.09 91 HIS A CA 1
ATOM 767 C C . HIS A 1 91 ? 9.548 4.592 -15.156 1.00 55.09 91 HIS A C 1
ATOM 769 O O . HIS A 1 91 ? 9.928 3.487 -15.575 1.00 55.09 91 HIS A O 1
ATOM 775 N N . ASP A 1 92 ? 9.130 5.586 -15.933 1.00 60.41 92 ASP A N 1
ATOM 776 C CA . ASP A 1 92 ? 9.183 5.485 -17.380 1.00 60.41 92 ASP A CA 1
ATOM 777 C C . ASP A 1 92 ? 10.615 5.070 -17.728 1.00 60.41 92 ASP A C 1
ATOM 779 O O . ASP A 1 92 ? 11.585 5.736 -17.372 1.00 60.41 92 ASP A O 1
ATOM 783 N N . LEU A 1 93 ? 10.798 3.855 -18.250 1.00 62.16 93 LEU A N 1
ATOM 784 C CA . LEU A 1 93 ? 12.145 3.303 -18.397 1.00 62.16 93 LEU A CA 1
ATOM 785 C C . LEU A 1 93 ? 12.936 4.117 -19.436 1.00 62.16 93 LEU A C 1
ATOM 787 O O . LEU A 1 93 ? 14.163 4.031 -19.464 1.00 62.16 93 LEU A O 1
ATOM 791 N N . THR A 1 94 ? 12.244 4.949 -20.219 1.00 61.75 94 THR A N 1
ATOM 792 C CA . THR A 1 94 ? 12.819 6.006 -21.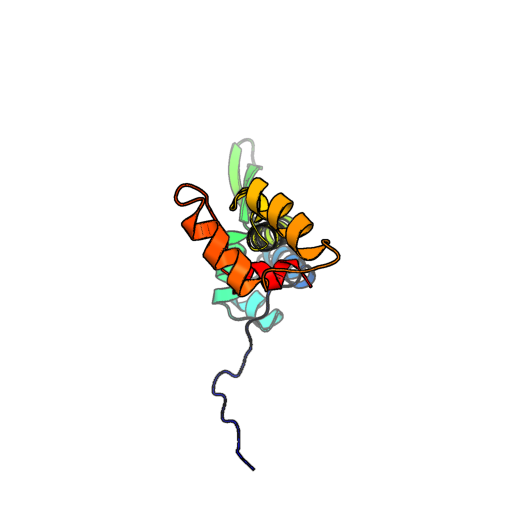054 1.00 61.75 94 THR A CA 1
ATOM 793 C C . THR A 1 94 ? 13.488 7.129 -20.245 1.00 61.75 94 THR A C 1
ATOM 795 O O 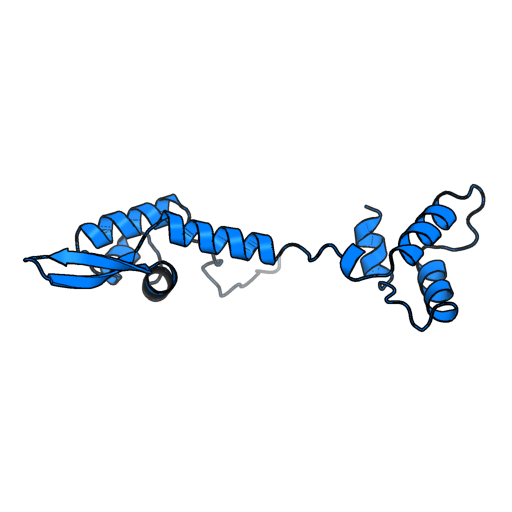. THR A 1 94 ? 14.452 7.710 -20.728 1.00 61.75 94 THR A O 1
ATOM 798 N N . GLU A 1 95 ? 13.079 7.391 -18.997 1.00 68.56 95 GLU A N 1
ATOM 799 C CA . GLU A 1 95 ? 13.812 8.249 -18.047 1.00 68.56 95 GLU A CA 1
ATOM 800 C C . GLU A 1 95 ? 15.051 7.539 -17.475 1.00 68.56 95 GLU A C 1
ATOM 802 O O . GLU A 1 95 ? 16.016 8.174 -17.046 1.00 68.56 95 GLU A O 1
ATOM 807 N N . LYS A 1 96 ? 15.039 6.199 -17.442 1.00 79.31 96 LYS A N 1
ATOM 808 C CA . LYS A 1 96 ? 16.116 5.387 -16.853 1.00 79.31 96 LYS A CA 1
ATOM 809 C C . LYS A 1 96 ? 17.270 5.117 -17.822 1.00 79.31 96 LYS A C 1
ATOM 811 O O . LYS A 1 96 ? 18.408 4.935 -17.372 1.00 79.31 96 LYS A O 1
ATOM 816 N N . PHE A 1 97 ? 16.977 5.039 -19.115 1.00 86.81 97 PHE A N 1
ATOM 817 C CA . PHE A 1 97 ? 17.917 4.660 -20.165 1.00 86.81 97 PHE A CA 1
ATOM 818 C C . PHE A 1 97 ? 18.107 5.782 -21.189 1.00 86.81 97 PHE A C 1
ATOM 820 O O . PHE A 1 97 ? 17.296 6.694 -21.285 1.00 86.81 97 PHE A O 1
ATOM 827 N N . SER A 1 98 ? 19.202 5.723 -21.944 1.00 89.25 98 SER A N 1
ATOM 828 C CA . SER A 1 98 ? 19.522 6.737 -22.950 1.00 89.25 98 SER A CA 1
ATOM 829 C C . SER A 1 98 ? 18.404 6.862 -23.989 1.00 89.25 98 SER A C 1
ATOM 831 O O . SER A 1 98 ? 18.022 5.885 -24.631 1.00 89.25 98 SER A O 1
ATOM 833 N N . GLN A 1 99 ? 17.896 8.079 -24.187 1.00 88.69 99 GLN A N 1
ATOM 834 C CA . GLN A 1 99 ? 16.954 8.370 -25.271 1.00 88.69 99 GLN A CA 1
ATOM 835 C C . GLN A 1 99 ? 17.614 8.209 -26.644 1.00 88.69 99 GLN A C 1
ATOM 837 O O . GLN A 1 99 ? 16.944 7.832 -27.605 1.00 88.69 99 GLN A O 1
ATOM 842 N N . GLN A 1 100 ? 18.922 8.471 -26.728 1.00 90.88 100 GLN A N 1
ATOM 843 C CA . GLN A 1 100 ? 19.691 8.309 -27.957 1.00 90.88 100 GLN A CA 1
ATOM 844 C C . GLN A 1 100 ? 19.738 6.834 -28.366 1.00 90.88 100 GLN A C 1
ATOM 846 O O . GLN A 1 100 ? 19.427 6.516 -29.509 1.00 90.88 100 GLN A O 1
ATOM 851 N N . PHE A 1 101 ? 19.938 5.929 -27.401 1.00 92.62 101 PHE A N 1
ATOM 852 C CA . PHE A 1 101 ? 19.868 4.486 -27.639 1.00 92.62 101 PHE A CA 1
ATOM 853 C C . PHE A 1 101 ? 18.555 4.059 -28.307 1.00 92.62 101 PHE A C 1
ATOM 855 O O . PHE A 1 101 ? 18.578 3.277 -29.253 1.00 92.62 101 PHE A O 1
ATOM 862 N N . PHE A 1 102 ? 17.406 4.564 -27.845 1.00 90.12 102 PHE A N 1
ATOM 863 C CA . PHE A 1 102 ? 16.116 4.185 -28.428 1.00 90.12 102 PHE A CA 1
ATOM 864 C C . PHE A 1 102 ? 15.915 4.739 -29.840 1.00 90.12 102 PHE A C 1
ATOM 866 O O . PHE A 1 102 ? 15.364 4.032 -30.682 1.00 90.12 102 PHE A O 1
ATOM 873 N N . LYS A 1 103 ? 16.387 5.962 -30.117 1.00 91.00 103 LYS A N 1
ATOM 874 C CA . LYS A 1 103 ? 16.363 6.539 -31.471 1.00 91.00 103 LYS A CA 1
ATOM 875 C C . LYS A 1 103 ? 17.205 5.707 -32.436 1.00 91.00 103 LYS A C 1
ATOM 877 O O . LYS A 1 103 ? 16.717 5.324 -33.497 1.00 91.00 103 LYS A O 1
ATOM 882 N N . ASP A 1 104 ? 18.423 5.370 -32.026 1.00 91.94 104 ASP A N 1
ATOM 883 C CA . ASP A 1 104 ? 19.361 4.604 -32.845 1.00 91.94 104 ASP A CA 1
ATOM 884 C C . ASP A 1 104 ? 18.879 3.155 -33.035 1.00 91.94 104 ASP A C 1
ATOM 886 O O . ASP A 1 104 ? 18.971 2.605 -34.131 1.00 91.94 104 ASP A O 1
ATOM 890 N N . LEU A 1 105 ? 18.287 2.547 -31.998 1.00 91.50 105 LEU A N 1
ATOM 891 C CA . LEU A 1 105 ? 17.654 1.228 -32.086 1.00 91.50 105 LEU A CA 1
ATOM 892 C C . LEU A 1 105 ? 16.478 1.243 -33.067 1.00 91.50 105 LEU A C 1
ATOM 894 O O . LEU A 1 105 ? 16.362 0.345 -33.899 1.00 91.50 105 LEU A O 1
ATOM 898 N N . GLN A 1 106 ? 15.597 2.245 -32.979 1.00 89.81 106 GLN A N 1
ATOM 899 C CA . GLN A 1 106 ? 14.453 2.371 -33.878 1.00 89.81 106 GLN A CA 1
ATOM 900 C C . GLN A 1 106 ? 14.916 2.523 -35.327 1.00 89.81 106 GLN A C 1
ATOM 902 O O . GLN A 1 106 ? 14.356 1.872 -36.211 1.00 89.81 106 GLN A O 1
ATOM 907 N N . GLN A 1 107 ? 15.952 3.326 -35.569 1.00 89.56 107 GLN A N 1
ATOM 908 C CA . GLN A 1 107 ? 16.552 3.461 -36.890 1.00 89.56 107 GLN A CA 1
ATOM 909 C C . GLN A 1 107 ? 17.106 2.116 -37.384 1.00 89.56 107 GLN A C 1
ATOM 911 O O . GLN A 1 107 ? 16.668 1.635 -38.428 1.00 89.56 107 GLN A O 1
ATOM 916 N N . ALA A 1 108 ? 17.955 1.452 -36.596 1.00 88.88 108 ALA A N 1
ATOM 917 C CA . ALA A 1 108 ? 18.570 0.173 -36.961 1.00 88.88 108 ALA A CA 1
ATOM 918 C C . ALA A 1 108 ? 17.544 -0.948 -37.221 1.00 88.88 108 ALA A C 1
ATOM 920 O O . ALA A 1 108 ? 17.767 -1.836 -38.043 1.00 88.88 108 ALA A O 1
ATOM 921 N N . VAL A 1 109 ? 16.400 -0.922 -36.529 1.00 86.31 109 VAL A N 1
ATOM 922 C CA . VAL A 1 109 ? 15.301 -1.876 -36.738 1.00 86.31 109 VAL A CA 1
ATOM 923 C C . VAL A 1 109 ? 14.432 -1.483 -37.942 1.00 86.31 109 VAL A C 1
ATOM 925 O O . VAL A 1 109 ? 13.860 -2.362 -38.582 1.00 86.31 109 VAL A O 1
ATOM 928 N N . THR A 1 110 ? 14.318 -0.205 -38.296 1.00 86.25 110 THR A N 1
ATOM 929 C CA . THR A 1 110 ? 13.472 0.249 -39.422 1.00 86.25 110 THR A CA 1
ATOM 930 C C . THR A 1 110 ? 14.192 0.178 -40.773 1.00 86.25 110 THR A C 1
ATOM 932 O O . THR A 1 110 ? 13.540 0.130 -41.814 1.00 86.25 110 THR A O 1
ATOM 935 N N . GLU A 1 111 ? 15.524 0.138 -40.775 1.00 86.06 111 GLU A N 1
ATOM 936 C CA . GLU A 1 111 ? 16.336 -0.003 -41.985 1.00 86.06 111 GLU A CA 1
ATOM 937 C C . GLU A 1 111 ? 15.961 -1.246 -42.815 1.00 86.06 111 GLU A C 1
ATOM 939 O O . GLU A 1 111 ? 15.722 -2.337 -42.288 1.00 86.06 111 GLU A O 1
ATOM 944 N N . THR A 1 112 ? 15.926 -1.078 -44.144 1.00 78.06 112 THR A N 1
ATOM 945 C CA . THR A 1 112 ? 15.566 -2.134 -45.109 1.00 78.06 112 THR A CA 1
ATOM 946 C C . THR A 1 112 ? 16.542 -3.305 -45.083 1.00 78.06 112 THR A C 1
ATOM 948 O O . THR A 1 112 ? 16.143 -4.446 -45.309 1.00 78.06 112 THR A O 1
ATOM 951 N N . TYR A 1 113 ? 17.811 -3.032 -44.778 1.00 83.44 113 TYR A N 1
ATOM 952 C CA . TYR A 1 113 ? 18.841 -4.036 -44.568 1.00 83.44 113 TYR A CA 1
ATOM 953 C C . TYR A 1 113 ? 19.356 -3.962 -43.131 1.00 83.44 113 TYR A C 1
ATOM 955 O O . TYR A 1 113 ? 20.144 -3.088 -42.781 1.00 83.44 113 TYR A O 1
ATOM 963 N N . ARG A 1 114 ? 18.911 -4.900 -42.292 1.00 82.31 114 ARG A N 1
ATOM 964 C CA . ARG A 1 114 ? 19.321 -4.960 -40.886 1.00 82.31 114 ARG A CA 1
ATOM 965 C C . ARG A 1 114 ? 20.695 -5.609 -40.751 1.00 82.31 114 ARG A C 1
ATOM 967 O O . ARG A 1 114 ? 20.850 -6.799 -41.011 1.00 82.31 114 ARG A O 1
ATOM 974 N N . ILE A 1 115 ? 21.670 -4.833 -40.281 1.00 83.19 115 ILE A N 1
ATOM 975 C CA . ILE A 1 115 ? 23.044 -5.298 -40.021 1.00 83.19 115 ILE A CA 1
ATOM 976 C C . ILE A 1 115 ? 23.130 -6.065 -38.690 1.00 83.19 115 ILE A C 1
ATOM 978 O O . ILE A 1 115 ? 23.880 -7.034 -38.562 1.00 83.19 115 ILE A O 1
ATOM 982 N N . HIS A 1 116 ? 22.352 -5.648 -37.689 1.00 85.62 116 HIS A N 1
ATOM 983 C CA . HIS A 1 116 ? 22.378 -6.214 -36.343 1.00 85.62 116 HIS A CA 1
ATOM 984 C C . HIS A 1 116 ? 21.019 -6.801 -35.946 1.00 85.62 116 HIS A C 1
ATOM 986 O O . HIS A 1 116 ? 19.968 -6.218 -36.206 1.00 85.62 116 HIS A O 1
ATOM 992 N N . SER A 1 117 ? 21.046 -7.942 -35.248 1.00 90.19 117 SER A N 1
ATOM 993 C CA . SER A 1 117 ? 19.917 -8.351 -34.402 1.00 90.19 117 SER A CA 1
ATOM 994 C C . SER A 1 117 ? 19.792 -7.398 -33.206 1.00 90.19 117 SER A C 1
ATOM 996 O O . SER A 1 117 ? 20.745 -6.688 -32.890 1.00 90.19 117 SER A O 1
ATOM 998 N N . ILE A 1 118 ? 18.662 -7.407 -32.493 1.00 89.94 118 ILE A N 1
ATOM 999 C CA . ILE A 1 118 ? 18.490 -6.577 -31.286 1.00 89.94 118 ILE A CA 1
ATOM 1000 C C . ILE A 1 118 ? 19.578 -6.896 -30.241 1.00 89.94 118 ILE A C 1
ATOM 1002 O O . ILE A 1 118 ? 20.167 -5.982 -29.669 1.00 89.94 118 ILE A O 1
ATOM 1006 N N . ASP A 1 119 ? 19.909 -8.175 -30.038 1.00 92.00 119 ASP A N 1
ATOM 1007 C CA . ASP A 1 119 ? 20.995 -8.618 -29.149 1.00 92.00 119 ASP A CA 1
ATOM 1008 C C . ASP A 1 119 ? 22.361 -8.085 -29.566 1.00 92.00 119 ASP A C 1
ATOM 1010 O O . ASP A 1 119 ? 23.094 -7.517 -28.749 1.00 92.00 119 ASP A O 1
ATOM 1014 N N . THR A 1 120 ? 22.690 -8.229 -30.849 1.00 93.62 120 THR A N 1
ATOM 1015 C CA . THR A 1 120 ? 23.960 -7.745 -31.394 1.00 93.62 120 THR A CA 1
ATOM 1016 C C . THR A 1 120 ? 24.045 -6.223 -31.316 1.00 93.62 120 THR A C 1
ATOM 1018 O O . THR A 1 120 ? 25.090 -5.696 -30.946 1.00 93.62 120 THR A O 1
ATOM 1021 N N . PHE A 1 121 ? 22.941 -5.524 -31.589 1.00 94.00 121 PHE A N 1
ATOM 1022 C CA . PHE A 1 121 ? 22.855 -4.070 -31.523 1.00 94.00 121 PHE A CA 1
ATOM 1023 C C . PHE A 1 121 ? 23.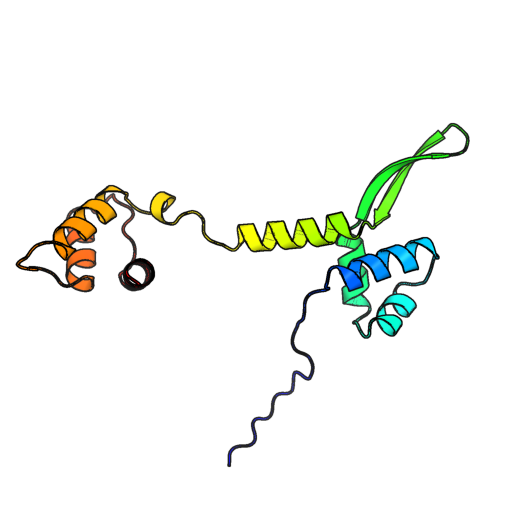072 -3.565 -30.097 1.00 94.00 121 PHE A C 1
ATOM 1025 O O . PHE A 1 121 ? 23.898 -2.687 -29.886 1.00 94.00 121 PHE A O 1
ATOM 1032 N N . VAL A 1 122 ? 22.398 -4.146 -29.098 1.00 94.25 122 VAL A N 1
ATOM 1033 C CA . VAL A 1 122 ? 22.568 -3.760 -27.685 1.00 94.25 122 VAL A CA 1
ATOM 1034 C C . VAL A 1 122 ? 24.017 -3.935 -27.232 1.00 94.25 122 VAL A C 1
ATOM 1036 O O . VAL A 1 122 ? 24.554 -3.078 -26.526 1.00 94.25 122 VAL A O 1
ATOM 1039 N N . HIS A 1 123 ? 24.654 -5.041 -27.627 1.00 94.12 123 HIS A N 1
ATOM 1040 C CA . HIS A 1 123 ? 26.054 -5.293 -27.302 1.00 94.12 123 HIS A CA 1
ATOM 1041 C C . HIS A 1 123 ? 26.985 -4.282 -27.980 1.00 94.12 123 HIS A C 1
ATOM 1043 O O . HIS A 1 123 ? 27.790 -3.644 -27.302 1.00 94.12 123 HIS A O 1
ATOM 1049 N N . TRP A 1 124 ? 26.833 -4.094 -29.293 1.00 94.50 124 TRP A N 1
ATOM 1050 C CA . TRP A 1 124 ? 27.602 -3.131 -30.076 1.00 94.50 124 TRP A CA 1
ATOM 1051 C C . TRP A 1 124 ? 27.437 -1.700 -29.546 1.00 94.50 124 TRP A C 1
ATOM 1053 O O . TRP A 1 124 ? 28.428 -1.006 -29.329 1.00 94.50 124 TRP A O 1
ATOM 1063 N N . TYR A 1 125 ? 26.212 -1.274 -29.238 1.00 95.00 125 TYR A N 1
ATOM 1064 C CA . TYR A 1 125 ? 25.933 0.064 -28.722 1.00 95.0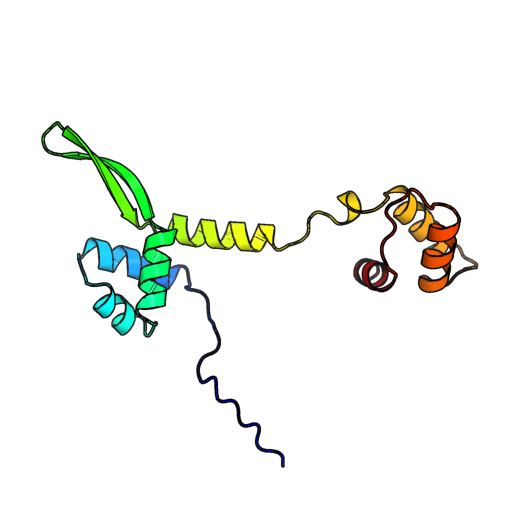0 125 TYR A CA 1
ATOM 1065 C C . TYR A 1 125 ? 26.628 0.307 -27.384 1.00 95.00 125 TYR A C 1
ATOM 1067 O O . TYR A 1 125 ? 27.270 1.332 -27.184 1.00 95.00 125 TYR A O 1
ATOM 1075 N N . ARG A 1 126 ? 26.573 -0.666 -26.466 1.00 94.31 126 ARG A N 1
ATOM 1076 C CA . ARG A 1 126 ? 27.226 -0.548 -25.155 1.00 94.31 126 ARG A CA 1
ATOM 1077 C C . ARG A 1 126 ? 28.750 -0.420 -25.266 1.00 94.31 126 ARG A C 1
ATOM 1079 O O . ARG A 1 126 ? 29.345 0.260 -24.437 1.00 94.31 126 ARG A O 1
ATOM 1086 N N . LEU A 1 127 ? 29.371 -1.056 -26.262 1.00 93.94 127 LEU A N 1
ATOM 1087 C CA . LEU A 1 127 ? 30.812 -0.932 -26.508 1.00 93.94 127 LEU A CA 1
ATOM 1088 C C . LEU A 1 127 ? 31.193 0.461 -27.024 1.00 93.94 127 LEU A C 1
ATOM 1090 O O . LEU A 1 127 ? 32.211 1.002 -26.603 1.00 93.94 127 LEU A O 1
ATOM 1094 N N . ASN A 1 128 ? 30.373 1.045 -27.901 1.00 93.56 128 ASN A N 1
ATOM 1095 C CA . ASN A 1 128 ? 30.637 2.361 -28.488 1.00 93.56 128 ASN A CA 1
ATOM 1096 C C . ASN A 1 128 ? 30.200 3.528 -27.581 1.00 93.56 128 ASN A C 1
ATOM 1098 O O . ASN A 1 128 ? 30.741 4.625 -27.693 1.00 93.56 128 ASN A O 1
ATOM 1102 N N . HIS A 1 129 ? 29.277 3.284 -26.644 1.00 92.81 129 HIS A N 1
ATOM 1103 C CA . HIS A 1 129 ? 28.716 4.281 -25.726 1.00 92.81 129 HIS A CA 1
ATOM 1104 C C . HIS A 1 129 ? 28.879 3.856 -24.250 1.00 92.81 129 HIS A C 1
ATOM 1106 O O . HIS A 1 129 ? 27.885 3.649 -23.546 1.00 92.81 129 HIS A O 1
ATOM 1112 N N . PRO A 1 130 ? 30.118 3.726 -23.727 1.00 90.69 130 PRO A N 1
ATOM 1113 C CA . PRO A 1 130 ? 30.366 3.152 -22.398 1.00 90.69 130 PRO A CA 1
ATOM 1114 C C . PRO A 1 130 ? 29.808 3.993 -21.239 1.00 90.69 130 PRO A C 1
ATOM 1116 O O . PRO A 1 130 ? 29.542 3.462 -20.162 1.00 90.69 130 PRO A O 1
ATOM 1119 N N . ASN A 1 131 ? 29.611 5.297 -21.454 1.00 91.25 131 ASN A N 1
ATOM 1120 C CA . ASN A 1 131 ? 29.100 6.224 -20.440 1.00 91.25 131 ASN A CA 1
ATOM 1121 C C . ASN A 1 131 ? 27.565 6.325 -20.430 1.00 91.25 131 ASN A C 1
ATOM 1123 O O . ASN A 1 131 ? 26.995 6.976 -19.554 1.00 91.25 131 ASN A O 1
ATOM 1127 N N . GLU A 1 132 ? 26.881 5.699 -21.391 1.00 91.38 132 GLU A N 1
ATOM 1128 C CA . GLU A 1 132 ? 25.427 5.760 -21.499 1.00 91.38 132 GLU A CA 1
ATOM 1129 C C . GLU A 1 132 ? 24.743 4.623 -20.736 1.00 91.38 132 GLU A C 1
ATOM 1131 O O . GLU A 1 132 ? 25.197 3.478 -20.683 1.00 91.38 132 GLU A O 1
ATOM 1136 N N . LYS A 1 133 ? 23.576 4.923 -20.160 1.00 90.19 133 LYS A N 1
ATOM 1137 C CA . LYS A 1 133 ? 22.737 3.901 -19.530 1.00 90.19 133 LYS A CA 1
ATOM 1138 C C . LYS A 1 133 ? 21.962 3.144 -20.602 1.00 90.19 133 LYS A C 1
ATOM 1140 O O . LYS A 1 133 ? 20.890 3.571 -21.020 1.00 90.19 133 LYS A O 1
ATOM 1145 N N . VAL A 1 134 ? 22.497 1.998 -21.011 1.00 91.88 134 VAL A N 1
ATOM 1146 C CA . VAL A 1 134 ? 21.913 1.129 -22.044 1.00 91.88 134 VAL A CA 1
ATOM 1147 C C . VAL A 1 134 ? 21.186 -0.065 -21.403 1.00 91.88 134 VAL A C 1
ATOM 1149 O O . VAL A 1 134 ? 21.793 -0.762 -20.576 1.00 91.88 134 VAL A O 1
ATOM 1152 N N . PRO A 1 135 ? 19.927 -0.365 -21.777 1.00 90.69 135 PRO A N 1
ATOM 1153 C CA . PRO A 1 135 ? 19.183 -1.511 -21.251 1.00 90.69 135 PRO A CA 1
ATOM 1154 C C . PRO A 1 135 ? 19.842 -2.854 -21.613 1.00 90.69 135 PRO A C 1
ATOM 1156 O O . PRO A 1 135 ? 20.612 -2.967 -22.566 1.00 90.69 135 PRO A O 1
ATOM 1159 N N . CYS A 1 136 ? 19.571 -3.913 -20.843 1.00 88.94 136 CYS A N 1
ATOM 1160 C CA . CYS A 1 136 ? 19.936 -5.269 -21.267 1.00 88.94 136 CYS A CA 1
ATOM 1161 C C . CYS A 1 136 ? 18.969 -5.757 -22.351 1.00 88.94 136 CYS A C 1
ATOM 1163 O O . CYS A 1 136 ? 17.834 -5.280 -22.417 1.00 88.94 136 CYS A O 1
ATOM 1165 N N . THR A 1 137 ? 19.372 -6.728 -23.173 1.00 90.69 137 THR A N 1
ATOM 1166 C CA . THR A 1 137 ? 18.531 -7.126 -24.306 1.00 90.69 137 THR A CA 1
ATOM 1167 C C . THR A 1 137 ? 17.157 -7.639 -23.890 1.00 90.69 137 THR A C 1
ATOM 1169 O O . THR A 1 137 ? 16.156 -7.309 -24.516 1.00 90.69 137 THR A O 1
ATOM 1172 N N . LYS A 1 138 ? 17.075 -8.379 -22.778 1.00 89.19 138 LYS A N 1
ATOM 1173 C CA . LYS A 1 138 ? 15.789 -8.828 -22.231 1.00 89.19 138 LYS A CA 1
ATOM 1174 C C . LYS A 1 138 ? 14.841 -7.652 -21.975 1.00 89.19 138 LYS A C 1
ATOM 1176 O O . LYS A 1 138 ? 13.663 -7.754 -22.280 1.00 89.19 138 LYS A O 1
ATOM 1181 N N . THR A 1 139 ? 15.359 -6.542 -21.448 1.00 88.06 139 THR A N 1
ATOM 1182 C CA . THR A 1 139 ? 14.584 -5.312 -21.241 1.00 88.06 139 THR A CA 1
ATOM 1183 C C . THR A 1 139 ? 14.178 -4.678 -22.569 1.00 88.06 139 THR A C 1
ATOM 1185 O O . THR A 1 139 ? 13.067 -4.175 -22.665 1.00 88.06 139 THR A O 1
ATOM 1188 N N . VAL A 1 140 ? 15.034 -4.736 -23.595 1.00 88.38 140 VAL A N 1
ATOM 1189 C CA . VAL A 1 140 ? 14.706 -4.231 -24.937 1.00 88.38 140 VAL A CA 1
ATOM 1190 C C . VAL A 1 140 ? 13.560 -5.009 -25.573 1.00 88.38 140 VAL A C 1
ATOM 1192 O O . VAL A 1 140 ? 12.623 -4.394 -26.067 1.00 88.38 140 VAL A O 1
ATOM 1195 N N . TYR A 1 141 ? 13.571 -6.342 -25.503 1.00 87.31 141 TYR A N 1
ATOM 1196 C CA . TYR A 1 141 ? 12.466 -7.151 -26.026 1.00 87.31 141 TYR A CA 1
ATOM 1197 C C . TYR A 1 141 ? 11.129 -6.864 -25.331 1.00 87.31 141 TYR A C 1
ATOM 1199 O O . TYR A 1 141 ? 10.094 -6.934 -25.983 1.00 87.31 141 TYR A O 1
ATOM 1207 N N . THR A 1 142 ? 11.138 -6.471 -24.052 1.00 80.94 142 THR A N 1
ATOM 1208 C CA . THR A 1 142 ? 9.927 -6.010 -23.352 1.00 80.94 142 THR A CA 1
ATOM 1209 C C . THR A 1 142 ? 9.337 -4.722 -23.949 1.00 80.94 142 THR A C 1
ATOM 1211 O O . THR A 1 142 ? 8.161 -4.465 -23.734 1.00 80.94 142 THR A O 1
ATOM 1214 N N . PHE A 1 143 ? 10.114 -3.908 -24.678 1.00 73.12 143 PHE A N 1
ATOM 1215 C CA . PHE A 1 143 ? 9.632 -2.671 -25.318 1.00 73.12 143 PHE A CA 1
ATOM 1216 C C . PHE A 1 143 ? 9.144 -2.849 -26.757 1.00 73.12 143 PHE A C 1
ATOM 1218 O O . PHE A 1 143 ? 8.445 -1.983 -27.269 1.00 73.12 143 PHE A O 1
ATOM 1225 N N . VAL A 1 144 ? 9.574 -3.914 -27.436 1.00 69.88 144 VAL A N 1
ATOM 1226 C CA . VAL A 1 144 ? 9.307 -4.131 -28.870 1.00 69.88 144 VAL A CA 1
ATOM 1227 C C . VAL A 1 144 ? 8.010 -4.934 -29.095 1.00 69.88 144 VAL A C 1
ATOM 1229 O O . VAL A 1 144 ? 7.602 -5.126 -30.238 1.00 69.88 144 VAL A O 1
ATOM 1232 N N . HIS A 1 145 ? 7.357 -5.397 -28.023 1.00 56.56 145 HIS A N 1
ATOM 1233 C CA . HIS A 1 145 ? 6.098 -6.152 -28.044 1.00 56.56 145 HIS A CA 1
ATOM 1234 C C . HIS A 1 145 ? 4.931 -5.286 -27.570 1.00 56.56 145 HIS A C 1
ATOM 1236 O O . HIS A 1 145 ? 3.860 -5.358 -28.211 1.00 56.56 145 HIS A O 1
#

Nearest PDB structures (foldseek):
  1pdn-assembly1_C  TM=3.625E-01  e=2.836E+00  Drosophila melanogaster
  5eyb-assembly2_B  TM=3.931E-01  e=2.667E+00  Schizosaccharomyces pombe 972h-
  8iy5-assembly1_R  TM=1.963E-01  e=3.016E+00  Homo sapiens

pLDDT: mean 85.86, std 12.71, range [35.03, 97.62]

Mean predicted aligned error: 11.03 Å

Foldseek 3Di:
DDDDDDPPPDDDDDDDLVLLVLLQVCVVVVHDLVVSCVVVVHDSVNSVVLLVVQWDFDFDDDPNDTDTDTHGDSVSSVVVVVVVVVVVPDPPCCVVFPPVLVVVLVVLVPDPDRPDDLQRSLVVCCVVCVPTRGDHSVVVVVVVD

Solvent-accessible surface area (backbone atoms only — not comparable to full-atom values): 8850 Å² total; per-residue (Å²): 135,85,81,82,86,74,88,74,90,68,81,90,72,82,82,48,68,70,52,32,45,50,52,36,54,41,50,76,70,68,51,53,63,61,57,53,10,61,76,68,75,46,55,48,70,56,50,51,53,46,48,70,70,23,39,42,80,38,83,42,78,56,96,92,41,82,43,79,42,81,42,64,40,35,66,57,36,50,48,55,50,51,52,53,53,54,71,67,56,64,75,60,60,67,78,70,28,45,62,63,57,54,54,53,48,51,49,53,68,66,43,92,74,61,89,55,53,71,62,54,41,48,53,53,48,45,71,76,38,74,91,54,49,69,71,55,55,74,61,50,56,70,72,78,111